Protein AF-A0A7W1R925-F1 (afdb_monomer_lite)

Foldseek 3Di:
DPDDDCVVVVVVLVVLVVVDVCSDPPDPDHDPDVVVVVVSSVVSVCCQAAADFDVVQVRDGNCCVVVVDVDRDDPVRVVPDDDPPD

Radius of gyration: 15.0 Å; chains: 1; bounding box: 39×36×34 Å

Structure (mmCIF, N/CA/C/O backbone):
data_AF-A0A7W1R925-F1
#
_entry.id   AF-A0A7W1R925-F1
#
loop_
_atom_site.group_PDB
_atom_site.id
_atom_site.type_symbol
_atom_site.label_atom_id
_atom_site.label_alt_id
_atom_site.label_comp_id
_atom_site.label_asym_id
_atom_site.label_entity_id
_atom_site.label_seq_id
_atom_site.pdbx_PDB_ins_code
_atom_site.Cartn_x
_atom_site.Cartn_y
_atom_site.Cartn_z
_atom_site.occupancy
_atom_site.B_iso_or_equiv
_atom_site.auth_seq_id
_atom_site.auth_comp_id
_atom_site.auth_asym_id
_atom_site.auth_atom_id
_atom_site.pdbx_PDB_model_num
ATOM 1 N N . MET A 1 1 ? -18.317 20.909 7.109 1.00 47.31 1 MET A N 1
ATOM 2 C CA . MET A 1 1 ? -17.456 20.838 5.905 1.00 47.31 1 MET A CA 1
ATOM 3 C C . MET A 1 1 ? -16.194 20.082 6.273 1.00 47.31 1 MET A C 1
ATOM 5 O O . MET A 1 1 ? -15.621 20.385 7.311 1.00 47.31 1 MET A O 1
ATOM 9 N N . ALA A 1 2 ? -15.790 19.082 5.487 1.00 66.31 2 ALA A N 1
ATOM 10 C CA . ALA A 1 2 ? -14.513 18.411 5.708 1.00 66.31 2 ALA A CA 1
ATOM 11 C C . ALA A 1 2 ? -13.384 19.400 5.386 1.00 66.31 2 ALA A C 1
ATOM 13 O O . ALA A 1 2 ? -13.254 19.851 4.250 1.00 66.31 2 ALA A O 1
ATOM 14 N N . GLN A 1 3 ? -12.622 19.798 6.401 1.00 72.06 3 GLN A N 1
ATOM 15 C CA . GLN A 1 3 ? -11.485 20.691 6.230 1.00 72.06 3 GLN A CA 1
ATOM 16 C C . GLN A 1 3 ? -10.393 19.925 5.474 1.00 72.06 3 GLN A C 1
ATOM 18 O O . GLN A 1 3 ? -9.928 18.884 5.941 1.00 72.06 3 GLN A O 1
ATOM 23 N N . ILE A 1 4 ? -10.013 20.402 4.288 1.00 78.00 4 ILE A N 1
ATOM 24 C CA . ILE A 1 4 ? -8.934 19.792 3.505 1.00 78.00 4 ILE A CA 1
ATOM 25 C C . ILE A 1 4 ? -7.632 20.019 4.282 1.00 78.00 4 ILE A C 1
ATOM 27 O O . ILE A 1 4 ? -7.153 21.144 4.390 1.00 78.00 4 ILE A O 1
ATOM 31 N N . SER A 1 5 ? -7.086 18.951 4.864 1.00 83.12 5 SER A N 1
ATOM 32 C CA . SER A 1 5 ? -5.822 18.968 5.601 1.00 83.12 5 SER A CA 1
ATOM 33 C C . SER A 1 5 ? -4.792 18.115 4.872 1.00 83.12 5 SER A C 1
ATOM 35 O O . SER A 1 5 ? -5.033 16.942 4.586 1.00 83.12 5 SER A O 1
ATOM 37 N N . THR A 1 6 ? -3.615 18.681 4.613 1.00 90.94 6 THR A N 1
ATOM 38 C CA . THR A 1 6 ? -2.486 17.968 3.993 1.00 90.94 6 THR A CA 1
ATOM 39 C C . THR A 1 6 ? -1.838 16.953 4.936 1.00 90.94 6 THR A C 1
ATOM 41 O O . THR A 1 6 ? -1.147 16.046 4.481 1.00 90.94 6 THR A O 1
ATOM 44 N N . SER A 1 7 ? -2.101 17.042 6.244 1.00 90.75 7 SER A N 1
ATOM 45 C CA . SER A 1 7 ? -1.494 16.180 7.268 1.00 90.75 7 SER A CA 1
ATOM 46 C C . SER A 1 7 ? -1.694 14.679 7.011 1.00 90.75 7 SER A C 1
ATOM 48 O O . SER A 1 7 ? -0.784 13.879 7.243 1.00 90.75 7 SER A O 1
ATOM 50 N N . LEU A 1 8 ? -2.859 14.284 6.487 1.00 87.12 8 LEU A N 1
ATOM 51 C CA . LEU A 1 8 ? -3.168 12.890 6.161 1.00 87.12 8 LEU A CA 1
ATOM 52 C C . LEU A 1 8 ? -2.348 12.387 4.967 1.00 87.12 8 LEU A C 1
ATOM 54 O O . LEU A 1 8 ? -1.835 11.266 5.008 1.00 87.12 8 LEU A O 1
ATOM 58 N N . LEU A 1 9 ? -2.184 13.228 3.941 1.00 89.81 9 LEU A N 1
ATOM 59 C CA . LEU A 1 9 ? -1.344 12.924 2.782 1.00 89.81 9 LEU A CA 1
ATOM 60 C C . LEU A 1 9 ? 0.127 12.839 3.185 1.00 89.81 9 LEU A C 1
ATOM 62 O O . LEU A 1 9 ? 0.797 11.880 2.822 1.00 89.81 9 LEU A O 1
ATOM 66 N N . GLU A 1 10 ? 0.618 13.753 4.021 1.00 94.19 10 GLU A N 1
ATOM 67 C CA . GLU A 1 10 ? 2.010 13.704 4.481 1.00 94.19 10 GLU A CA 1
ATOM 68 C C . GLU A 1 10 ? 2.317 12.460 5.319 1.00 94.19 10 GLU A C 1
ATOM 70 O O . GLU A 1 10 ? 3.381 11.844 5.187 1.00 94.19 10 GLU A O 1
ATOM 75 N N . ARG A 1 11 ? 1.358 12.015 6.137 1.00 91.19 11 ARG A N 1
ATOM 76 C CA . ARG A 1 11 ? 1.473 10.745 6.860 1.00 91.19 11 ARG A CA 1
ATOM 77 C C . ARG A 1 11 ? 1.541 9.549 5.906 1.00 91.19 11 ARG A C 1
ATOM 79 O O . ARG A 1 11 ? 2.317 8.613 6.140 1.00 91.19 11 ARG A O 1
ATOM 86 N N . GLN A 1 12 ? 0.741 9.565 4.842 1.00 91.06 12 GLN A N 1
ATOM 87 C CA . GLN A 1 12 ? 0.769 8.528 3.812 1.00 91.06 12 GLN A CA 1
ATOM 88 C C . GLN A 1 12 ? 2.107 8.548 3.058 1.00 91.06 12 GLN A C 1
ATOM 90 O O . GLN A 1 12 ? 2.737 7.495 2.950 1.00 91.06 12 GLN A O 1
ATOM 95 N N . ASN A 1 13 ? 2.613 9.728 2.685 1.00 93.00 13 ASN A N 1
ATOM 96 C CA . ASN A 1 13 ? 3.922 9.909 2.054 1.00 93.00 13 ASN A CA 1
ATOM 97 C C . ASN A 1 13 ? 5.054 9.346 2.925 1.00 93.00 13 ASN A C 1
ATOM 99 O O . ASN A 1 13 ? 5.935 8.642 2.433 1.00 93.00 13 ASN A O 1
ATOM 103 N N . GLY A 1 14 ? 5.029 9.622 4.234 1.00 94.69 14 GLY A N 1
ATOM 104 C CA . GLY A 1 14 ? 5.993 9.066 5.186 1.00 94.69 14 GLY A CA 1
ATOM 105 C C . GLY A 1 14 ? 5.948 7.537 5.239 1.00 94.69 14 GLY A C 1
ATOM 106 O O . GLY A 1 14 ? 6.989 6.879 5.213 1.00 94.69 14 GLY A O 1
ATOM 107 N N . THR A 1 15 ? 4.743 6.962 5.236 1.00 93.12 15 THR A N 1
ATOM 108 C CA . THR A 1 15 ? 4.559 5.505 5.211 1.00 93.12 15 THR A CA 1
ATOM 109 C C . THR A 1 15 ? 5.088 4.895 3.913 1.00 93.12 15 THR A C 1
ATOM 111 O O . THR A 1 15 ? 5.853 3.932 3.967 1.00 93.12 15 THR A O 1
ATOM 114 N N . ALA A 1 16 ? 4.744 5.479 2.762 1.00 93.62 16 ALA A N 1
ATOM 115 C CA . ALA A 1 16 ? 5.209 5.027 1.454 1.00 93.62 16 ALA A CA 1
ATOM 116 C C . ALA A 1 16 ? 6.743 5.067 1.368 1.00 93.62 16 ALA A C 1
ATOM 118 O O . ALA A 1 16 ? 7.367 4.075 0.999 1.00 93.62 16 ALA A O 1
ATOM 119 N N . ARG A 1 17 ? 7.373 6.161 1.822 1.00 93.44 17 ARG A N 1
ATOM 120 C CA . ARG A 1 17 ? 8.841 6.294 1.870 1.00 93.44 17 ARG A CA 1
ATOM 121 C C . ARG A 1 17 ? 9.515 5.263 2.776 1.00 93.44 17 ARG A C 1
ATOM 123 O O . ARG A 1 17 ? 10.599 4.795 2.454 1.00 93.44 17 ARG A O 1
ATOM 130 N N . SER A 1 18 ? 8.889 4.872 3.887 1.00 91.94 18 SER A N 1
ATOM 131 C CA . SER A 1 18 ? 9.464 3.854 4.780 1.00 91.94 18 SER A CA 1
ATOM 132 C C . SER A 1 18 ? 9.521 2.449 4.166 1.00 91.94 18 SER A C 1
ATOM 134 O O . SER A 1 18 ? 10.348 1.639 4.580 1.00 91.94 18 SER A O 1
ATOM 136 N N . ARG A 1 19 ? 8.654 2.151 3.188 1.00 90.88 19 ARG A N 1
ATOM 137 C CA . ARG A 1 19 ? 8.505 0.806 2.614 1.00 90.88 19 ARG A CA 1
ATOM 138 C C . ARG A 1 19 ? 9.013 0.705 1.176 1.00 90.88 19 ARG A C 1
ATOM 140 O O . ARG A 1 19 ? 9.532 -0.341 0.797 1.00 90.88 19 ARG A O 1
ATOM 147 N N . ASN A 1 20 ? 8.936 1.788 0.409 1.00 93.25 20 ASN A N 1
ATOM 148 C CA . ASN A 1 20 ? 9.455 1.868 -0.948 1.00 93.25 20 ASN A CA 1
ATOM 149 C C . ASN A 1 20 ? 10.732 2.718 -0.987 1.00 93.25 20 ASN A C 1
ATOM 151 O O . ASN A 1 20 ? 10.686 3.949 -0.921 1.00 93.25 20 ASN A O 1
ATOM 155 N N . ARG A 1 21 ? 11.882 2.053 -1.149 1.00 91.75 21 ARG A N 1
ATOM 156 C CA . ARG A 1 21 ? 13.179 2.739 -1.216 1.00 91.75 21 ARG A CA 1
ATOM 157 C C . ARG A 1 21 ? 13.325 3.643 -2.440 1.00 91.75 21 ARG A C 1
ATOM 159 O O . ARG A 1 21 ? 14.050 4.623 -2.333 1.00 91.75 21 ARG A O 1
ATOM 166 N N . TYR A 1 22 ? 12.593 3.405 -3.532 1.00 91.94 22 TYR A N 1
ATOM 167 C CA . TYR A 1 22 ? 12.622 4.290 -4.704 1.00 91.94 22 TYR A CA 1
ATOM 168 C C . TYR A 1 22 ? 12.121 5.709 -4.396 1.00 91.94 22 TYR A C 1
ATOM 170 O O . TYR A 1 22 ? 12.474 6.644 -5.105 1.00 91.94 22 TYR A O 1
ATOM 178 N N . LEU A 1 23 ? 11.353 5.889 -3.314 1.00 91.75 23 LEU A N 1
ATOM 179 C CA . LEU A 1 23 ? 10.837 7.192 -2.881 1.00 91.75 23 LEU A CA 1
ATOM 180 C C . LEU A 1 23 ? 11.757 7.910 -1.878 1.00 91.75 23 LEU A C 1
ATOM 182 O O . LEU A 1 23 ? 11.423 8.992 -1.389 1.00 91.75 23 LEU A O 1
ATOM 186 N N . VAL A 1 24 ? 12.899 7.313 -1.524 1.00 91.00 24 VAL A N 1
ATOM 187 C CA . VAL A 1 24 ? 13.844 7.859 -0.543 1.00 91.00 24 VAL A CA 1
ATOM 188 C C . VAL A 1 24 ? 15.057 8.455 -1.254 1.00 91.00 24 VAL A C 1
ATOM 190 O O . VAL A 1 24 ? 15.565 7.919 -2.233 1.00 91.00 24 VAL A O 1
ATOM 193 N N . ARG A 1 25 ? 15.570 9.576 -0.738 1.00 86.31 25 ARG A N 1
ATOM 194 C CA . ARG A 1 25 ? 16.788 10.212 -1.257 1.00 86.31 25 ARG A CA 1
ATOM 195 C C . ARG A 1 25 ? 18.040 9.478 -0.751 1.00 86.31 25 ARG A C 1
ATOM 197 O O . ARG A 1 25 ? 18.083 9.085 0.408 1.00 86.31 25 ARG A O 1
ATOM 204 N N . LYS A 1 26 ? 19.092 9.395 -1.579 1.00 86.19 26 LYS A N 1
ATOM 205 C CA . LYS A 1 26 ? 20.407 8.794 -1.242 1.00 86.19 26 LYS A CA 1
ATOM 206 C C . LYS A 1 26 ? 20.336 7.297 -0.888 1.00 86.19 26 LYS A C 1
ATOM 208 O O . LYS A 1 26 ? 20.853 6.868 0.138 1.00 86.19 26 LYS A O 1
ATOM 213 N N . THR A 1 27 ? 19.711 6.495 -1.743 1.00 85.44 27 THR A N 1
ATOM 214 C CA . THR A 1 27 ? 19.711 5.030 -1.622 1.00 85.44 27 THR A CA 1
ATOM 215 C C . THR A 1 27 ? 20.375 4.379 -2.836 1.00 85.44 27 THR A C 1
ATOM 217 O O . THR A 1 27 ? 20.347 4.936 -3.931 1.00 85.44 27 THR A O 1
ATOM 220 N N . TYR A 1 28 ? 20.949 3.188 -2.651 1.00 89.06 28 TYR A N 1
ATOM 221 C CA . TYR A 1 28 ? 21.430 2.349 -3.756 1.00 89.06 28 TYR A CA 1
ATOM 222 C C . TYR A 1 28 ? 20.291 1.666 -4.528 1.00 89.06 28 TYR A C 1
ATOM 224 O O . TYR A 1 28 ? 20.511 1.155 -5.622 1.00 89.06 28 TYR A O 1
ATOM 232 N N . ALA A 1 29 ? 19.074 1.655 -3.978 1.00 88.06 29 ALA A N 1
ATOM 233 C CA . ALA A 1 29 ? 17.893 1.136 -4.650 1.00 88.06 29 ALA A CA 1
ATOM 234 C C . ALA A 1 29 ? 17.181 2.280 -5.382 1.00 88.06 29 ALA A C 1
ATOM 236 O O . ALA A 1 29 ? 16.392 2.996 -4.776 1.00 88.06 29 ALA A O 1
ATOM 237 N N . PHE A 1 30 ? 17.460 2.452 -6.674 1.00 86.69 30 PHE A N 1
ATOM 238 C CA . PHE A 1 30 ? 16.805 3.446 -7.527 1.00 86.69 30 PHE A CA 1
ATOM 239 C C . PHE A 1 30 ? 16.189 2.786 -8.762 1.00 86.69 30 PHE A C 1
ATOM 241 O O . PHE A 1 30 ? 16.704 1.791 -9.278 1.00 86.69 30 PHE A O 1
ATOM 248 N N . ALA A 1 31 ? 15.089 3.356 -9.243 1.00 89.81 31 ALA A N 1
ATOM 249 C CA . ALA A 1 31 ? 14.491 2.953 -10.504 1.00 89.81 31 ALA A CA 1
ATOM 250 C C . ALA A 1 31 ? 15.262 3.600 -11.666 1.00 89.81 31 ALA A C 1
ATOM 252 O O . ALA A 1 31 ? 15.520 4.802 -11.658 1.00 89.81 31 ALA A O 1
ATOM 253 N N . LYS A 1 32 ? 15.647 2.803 -12.672 1.00 90.81 32 LYS A N 1
ATOM 254 C CA . LYS A 1 32 ? 16.321 3.308 -13.888 1.00 90.81 32 LYS A CA 1
ATOM 255 C C . LYS A 1 32 ? 15.361 3.990 -14.864 1.00 90.81 32 LYS A C 1
ATOM 257 O O . LYS A 1 32 ? 15.804 4.753 -15.715 1.00 90.81 32 LYS A O 1
ATOM 262 N N . LYS A 1 33 ? 14.074 3.666 -14.762 1.00 94.38 33 LYS A N 1
ATOM 263 C CA . LYS A 1 33 ? 12.992 4.259 -15.542 1.00 94.38 33 LYS A CA 1
ATOM 264 C C . LYS A 1 33 ? 11.811 4.563 -14.624 1.00 94.38 33 LYS A C 1
ATOM 266 O O . LYS A 1 33 ? 11.697 3.945 -13.563 1.00 94.38 33 LYS A O 1
ATOM 271 N N . VAL A 1 34 ? 10.966 5.507 -15.025 1.00 93.00 34 VAL A N 1
ATOM 272 C CA . VAL A 1 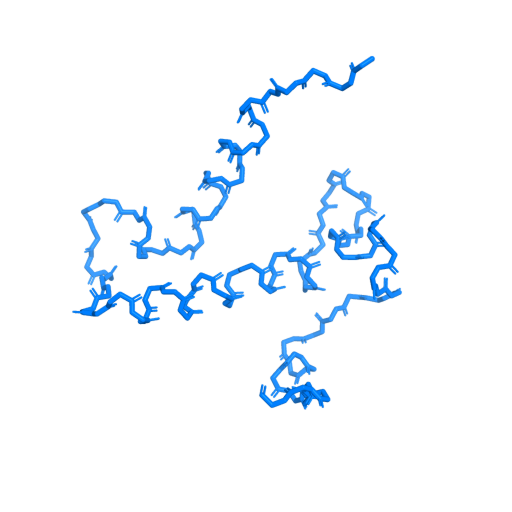34 ? 9.819 5.962 -14.222 1.00 93.00 34 VAL A CA 1
ATOM 273 C C . VAL A 1 34 ? 8.787 4.845 -14.062 1.00 93.00 34 VAL A C 1
ATOM 275 O O . VAL A 1 34 ? 8.262 4.666 -12.971 1.00 93.00 34 VAL A O 1
ATOM 278 N N . GLU A 1 35 ? 8.602 4.012 -15.084 1.00 96.19 35 GLU A N 1
ATOM 279 C CA . GLU A 1 35 ? 7.630 2.916 -15.084 1.00 96.19 35 GLU A CA 1
ATOM 280 C C . G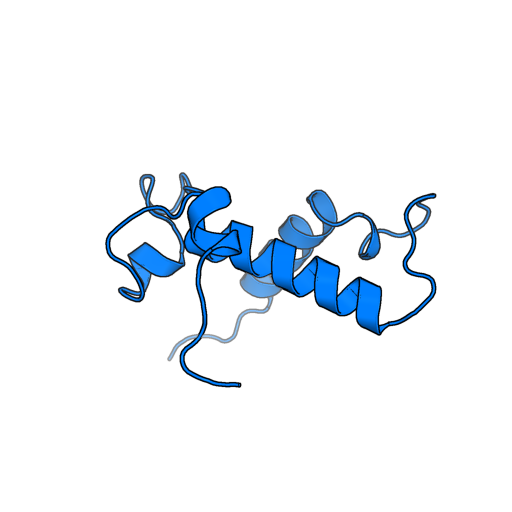LU A 1 35 ? 7.905 1.924 -13.946 1.00 96.19 35 GLU A C 1
ATOM 282 O O . GLU A 1 35 ? 7.001 1.555 -13.209 1.00 96.19 35 GLU A O 1
ATOM 287 N N . TYR A 1 36 ? 9.174 1.582 -13.692 1.00 94.06 36 TYR A N 1
ATOM 288 C CA . TYR A 1 36 ? 9.532 0.694 -12.577 1.00 94.06 36 TYR A CA 1
ATOM 289 C C . TYR A 1 36 ? 9.287 1.324 -11.201 1.00 94.06 36 TYR A C 1
ATOM 291 O O . TYR A 1 36 ? 9.038 0.619 -10.220 1.00 94.06 36 TYR A O 1
ATOM 299 N N . MET A 1 37 ? 9.379 2.653 -11.102 1.00 93.81 37 MET A N 1
ATOM 300 C CA . MET A 1 37 ? 9.005 3.360 -9.880 1.00 93.81 37 MET A CA 1
ATOM 301 C C . MET A 1 37 ? 7.490 3.299 -9.672 1.00 93.81 37 MET A C 1
ATOM 303 O O . MET A 1 37 ? 7.049 3.048 -8.545 1.00 93.81 37 MET A O 1
ATOM 307 N N . ASP A 1 38 ? 6.717 3.488 -10.740 1.00 94.94 38 ASP A N 1
ATOM 308 C CA . ASP A 1 38 ? 5.258 3.423 -10.721 1.00 94.94 38 ASP A CA 1
ATOM 309 C C . ASP A 1 38 ? 4.760 2.014 -10.386 1.00 94.94 38 ASP A C 1
ATOM 311 O O . ASP A 1 38 ? 3.929 1.870 -9.485 1.00 94.94 38 ASP A O 1
ATOM 315 N N . ASP A 1 39 ? 5.346 0.977 -10.988 1.00 94.44 39 ASP A N 1
ATOM 316 C CA . ASP A 1 39 ? 5.073 -0.431 -10.683 1.00 94.44 39 ASP A CA 1
ATOM 317 C C . ASP A 1 39 ? 5.299 -0.725 -9.195 1.00 94.44 39 ASP A C 1
ATOM 319 O O . ASP A 1 39 ? 4.433 -1.262 -8.496 1.00 94.44 39 ASP A O 1
ATOM 323 N N . GLN A 1 40 ? 6.445 -0.300 -8.654 1.00 94.56 40 GLN A N 1
ATOM 324 C CA . GLN A 1 40 ? 6.753 -0.489 -7.238 1.00 94.56 40 GLN A CA 1
ATOM 325 C C . GLN A 1 40 ? 5.779 0.280 -6.331 1.00 94.56 40 GLN A C 1
ATOM 327 O O . GLN A 1 40 ? 5.421 -0.208 -5.253 1.00 94.56 40 GLN A O 1
ATOM 332 N N . CYS A 1 41 ? 5.322 1.464 -6.751 1.00 95.12 41 CYS A N 1
ATOM 333 C CA . CYS A 1 41 ? 4.289 2.218 -6.046 1.00 95.12 41 CYS A CA 1
ATOM 334 C C . CYS A 1 41 ? 2.922 1.525 -6.107 1.00 95.12 41 CYS A C 1
ATOM 336 O O . CYS A 1 41 ? 2.191 1.557 -5.116 1.00 95.12 41 CYS A O 1
ATOM 338 N N . ALA A 1 42 ? 2.567 0.892 -7.225 1.00 94.44 42 ALA A N 1
ATOM 339 C CA . ALA A 1 42 ? 1.336 0.118 -7.359 1.00 94.44 42 ALA A CA 1
ATOM 340 C C . ALA A 1 42 ? 1.338 -1.088 -6.409 1.00 94.44 42 ALA A C 1
ATOM 342 O O . ALA A 1 42 ? 0.370 -1.299 -5.672 1.00 94.44 42 ALA A O 1
ATOM 343 N N . VAL A 1 43 ? 2.459 -1.811 -6.330 1.00 94.31 43 VAL A N 1
ATOM 344 C CA . VAL A 1 43 ? 2.651 -2.904 -5.363 1.00 94.31 43 VAL A CA 1
ATOM 345 C C . VAL A 1 43 ? 2.526 -2.389 -3.926 1.00 94.31 43 VAL A C 1
ATOM 347 O O . VAL A 1 43 ? 1.789 -2.958 -3.119 1.00 94.31 43 VAL A O 1
ATOM 350 N N . ASP A 1 44 ? 3.190 -1.276 -3.601 1.00 94.69 44 ASP A N 1
ATOM 351 C CA . ASP A 1 44 ? 3.143 -0.669 -2.268 1.00 94.69 44 ASP A CA 1
ATOM 352 C C . ASP A 1 44 ? 1.701 -0.305 -1.860 1.00 94.69 44 ASP A C 1
ATOM 354 O O 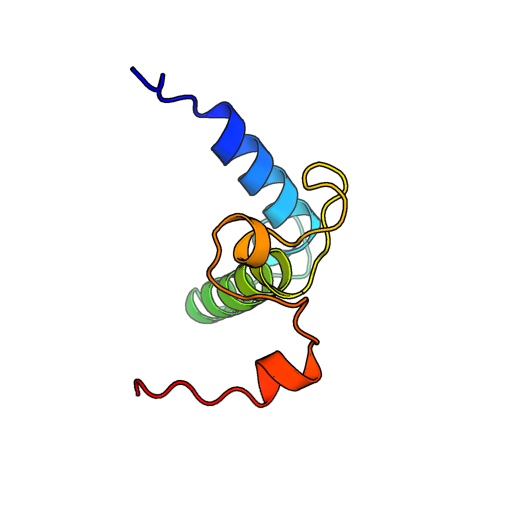. ASP A 1 44 ? 1.217 -0.716 -0.796 1.00 94.69 44 ASP A O 1
ATOM 358 N N . LYS A 1 45 ? 0.972 0.395 -2.737 1.00 94.81 45 LYS A N 1
ATOM 359 C CA . LYS A 1 45 ? -0.437 0.771 -2.529 1.00 94.81 45 LYS A CA 1
ATOM 360 C C . LYS A 1 45 ? -1.325 -0.458 -2.336 1.00 94.81 45 LYS A C 1
ATOM 362 O O . LYS A 1 45 ? -2.124 -0.485 -1.401 1.00 94.81 45 LYS A O 1
ATOM 367 N N . THR A 1 46 ? -1.145 -1.490 -3.157 1.00 96.00 46 THR A N 1
ATOM 368 C CA . THR A 1 46 ? -1.930 -2.731 -3.082 1.00 96.00 46 THR A CA 1
ATOM 369 C C . THR A 1 46 ? -1.729 -3.423 -1.737 1.00 96.00 46 THR A C 1
ATOM 371 O O . THR A 1 46 ? -2.691 -3.678 -1.014 1.00 96.00 46 THR A O 1
ATOM 374 N N . ILE A 1 47 ? -0.476 -3.614 -1.314 1.00 96.00 47 ILE A N 1
ATOM 375 C CA . ILE A 1 47 ? -0.168 -4.245 -0.024 1.00 96.00 47 ILE A CA 1
ATOM 376 C C . ILE A 1 47 ? -0.678 -3.391 1.149 1.00 96.00 47 ILE A C 1
ATOM 378 O O . ILE A 1 47 ? -1.143 -3.936 2.150 1.00 96.00 47 ILE A O 1
ATOM 382 N N . TYR A 1 48 ? -0.591 -2.055 1.066 1.00 95.81 48 TYR A N 1
ATOM 383 C CA . TYR A 1 48 ? -1.110 -1.156 2.110 1.00 95.81 48 TYR A CA 1
ATOM 384 C C . TYR A 1 48 ? -2.618 -1.303 2.313 1.00 95.81 48 TYR A C 1
ATOM 386 O O . TYR A 1 48 ? -3.069 -1.364 3.459 1.00 95.81 48 TYR A O 1
ATOM 394 N N . ASN A 1 49 ? -3.360 -1.326 1.202 1.00 96.69 49 ASN A N 1
ATOM 395 C CA . ASN A 1 49 ? -4.816 -1.269 1.188 1.00 96.69 49 ASN A CA 1
ATOM 396 C C . ASN A 1 49 ? -5.468 -2.634 1.422 1.00 96.69 49 ASN A C 1
ATOM 398 O O . ASN A 1 49 ? -6.472 -2.689 2.125 1.00 96.69 49 ASN A O 1
ATOM 402 N N . PHE A 1 50 ? -4.910 -3.714 0.870 1.00 97.44 50 PHE A N 1
ATOM 403 C CA . PHE A 1 50 ? -5.574 -5.023 0.837 1.00 97.44 50 PHE A CA 1
ATOM 404 C C . PHE A 1 50 ? -4.956 -6.059 1.781 1.00 97.44 50 PHE A C 1
ATOM 406 O O . PHE A 1 50 ? -5.691 -6.842 2.376 1.00 97.44 50 PHE A O 1
ATOM 413 N N . CYS A 1 51 ? -3.631 -6.050 1.973 1.00 97.38 51 CYS A N 1
ATOM 414 C CA . CYS A 1 51 ? -2.943 -7.108 2.728 1.00 97.38 51 CYS A CA 1
ATOM 415 C C . CYS A 1 51 ? -2.581 -6.722 4.167 1.00 97.38 51 CYS A C 1
ATOM 417 O O . CYS A 1 51 ? -2.502 -7.571 5.055 1.00 97.38 51 CYS A O 1
ATOM 419 N N . ARG A 1 52 ? -2.291 -5.442 4.426 1.00 95.38 52 ARG A N 1
ATOM 420 C CA . ARG A 1 52 ? -1.772 -5.004 5.726 1.00 95.38 52 ARG A CA 1
ATOM 421 C C . ARG A 1 52 ? -2.900 -4.580 6.660 1.00 95.38 52 ARG A C 1
ATOM 423 O O . ARG A 1 52 ? -3.598 -3.609 6.392 1.00 95.38 52 ARG A O 1
ATOM 430 N N . LYS A 1 53 ? -3.010 -5.251 7.808 1.00 96.69 53 LYS A N 1
ATOM 431 C CA . LYS A 1 53 ? -3.875 -4.833 8.922 1.00 96.69 53 LYS A CA 1
ATOM 432 C C . LYS A 1 53 ? -3.315 -3.588 9.610 1.00 96.69 53 LYS A C 1
ATOM 434 O O . LYS A 1 53 ? -2.106 -3.500 9.847 1.00 96.69 53 LYS A O 1
ATOM 439 N N . HIS A 1 54 ? -4.184 -2.651 9.987 1.00 94.44 54 HIS A N 1
ATOM 440 C CA . HIS A 1 54 ? -3.783 -1.420 10.677 1.00 94.44 54 HIS A CA 1
ATOM 441 C C . HIS A 1 54 ? -4.373 -1.362 12.079 1.00 94.44 54 HIS A C 1
ATOM 443 O O . HIS A 1 54 ? -5.579 -1.484 12.275 1.00 94.44 54 HIS A O 1
ATOM 449 N N . ARG A 1 55 ? -3.525 -1.078 13.073 1.00 93.75 55 ARG A N 1
ATOM 450 C CA . ARG A 1 55 ? -3.963 -0.910 14.469 1.00 93.75 55 ARG A CA 1
ATOM 451 C C . ARG A 1 55 ? -4.993 0.214 14.621 1.00 93.75 55 ARG A C 1
ATOM 453 O O . ARG A 1 55 ? -5.956 0.060 15.362 1.00 93.75 55 ARG A O 1
ATOM 460 N N . GLY A 1 56 ? -4.817 1.315 13.885 1.00 91.69 56 GLY A N 1
ATOM 461 C CA . GLY A 1 56 ? -5.764 2.438 13.871 1.00 91.69 56 GLY A CA 1
ATOM 462 C C . GLY A 1 56 ? -7.137 2.092 13.283 1.00 91.69 56 GLY A C 1
ATOM 463 O O . GLY A 1 56 ? -8.093 2.816 13.527 1.00 91.69 56 GLY A O 1
ATOM 464 N N . LEU A 1 57 ? -7.241 0.972 12.562 1.00 95.19 57 LEU A N 1
ATOM 465 C CA . LEU A 1 57 ? -8.480 0.431 12.003 1.00 95.19 57 LEU A CA 1
ATOM 466 C C . LEU A 1 57 ? -8.935 -0.826 12.761 1.00 95.19 57 LEU A C 1
ATOM 468 O O . LEU A 1 57 ? -9.589 -1.689 12.194 1.00 95.19 57 LEU A O 1
ATOM 472 N N . LYS A 1 58 ? -8.540 -0.978 14.034 1.00 95.31 58 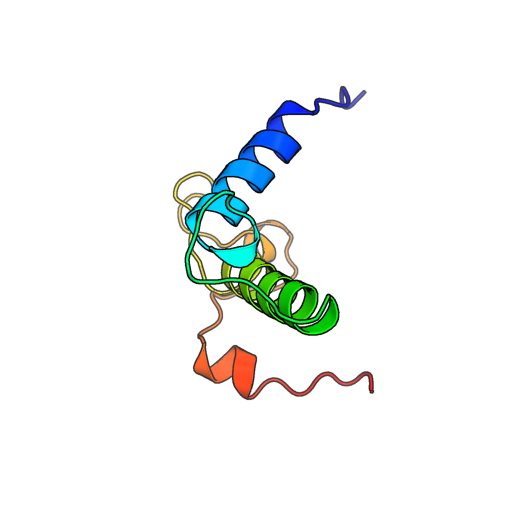LYS A N 1
ATOM 473 C CA . LYS A 1 58 ? -8.896 -2.131 14.884 1.00 95.31 58 LYS A CA 1
ATOM 474 C C . LYS A 1 58 ? -8.553 -3.498 14.263 1.00 95.31 58 LYS A C 1
ATOM 476 O O . LYS A 1 58 ? -9.209 -4.492 14.544 1.00 95.31 58 LYS A O 1
ATOM 481 N N . GLY A 1 59 ? -7.493 -3.560 13.454 1.00 94.56 59 GLY A N 1
ATOM 482 C CA . GLY A 1 59 ? -7.055 -4.796 12.801 1.00 94.56 59 GLY A CA 1
ATOM 483 C C . GLY A 1 59 ? -7.668 -5.045 11.421 1.00 94.56 59 GLY A C 1
ATOM 484 O O . GLY A 1 59 ? -7.326 -6.053 10.807 1.00 94.56 59 GLY A O 1
ATOM 485 N N . GLU A 1 60 ? -8.494 -4.132 10.907 1.00 97.50 60 GLU A N 1
ATOM 486 C CA . GLU A 1 60 ? -8.960 -4.130 9.516 1.00 97.50 60 GLU A CA 1
ATOM 487 C C . GLU A 1 60 ? -7.900 -3.541 8.567 1.00 97.50 60 GLU A C 1
ATOM 489 O O . GLU A 1 60 ? -6.952 -2.853 8.979 1.00 97.50 60 GLU A O 1
ATOM 494 N N . THR A 1 61 ? -8.056 -3.814 7.273 1.00 97.88 61 THR A N 1
ATOM 495 C CA . THR A 1 61 ? -7.304 -3.143 6.204 1.00 97.88 61 THR A CA 1
ATOM 496 C C . THR A 1 61 ? -8.059 -1.895 5.729 1.00 97.88 61 THR A C 1
ATOM 498 O O . THR A 1 61 ? -9.264 -1.778 5.967 1.00 97.88 61 THR A O 1
ATOM 501 N N . PRO A 1 62 ? -7.403 -0.935 5.051 1.00 96.94 62 PRO A N 1
ATOM 502 C CA . PRO A 1 62 ? -8.089 0.229 4.504 1.00 96.94 62 PRO A CA 1
ATOM 503 C C . PRO A 1 62 ? -9.186 -0.153 3.503 1.00 96.94 62 PRO A C 1
ATOM 505 O O . PRO A 1 62 ? -10.252 0.453 3.528 1.00 96.94 62 PRO A O 1
ATOM 508 N N . ALA A 1 63 ? -8.960 -1.179 2.674 1.00 97.62 63 ALA A N 1
ATOM 509 C CA . ALA A 1 63 ? -9.964 -1.672 1.734 1.00 97.62 63 ALA A CA 1
ATOM 510 C C . ALA A 1 63 ? -11.171 -2.293 2.456 1.00 97.62 63 ALA A C 1
ATOM 512 O O . ALA A 1 63 ? -12.305 -2.043 2.052 1.00 97.62 63 ALA A O 1
ATOM 513 N N . MET A 1 64 ? -10.947 -3.022 3.559 1.00 98.06 64 MET A N 1
ATOM 514 C CA . MET A 1 64 ? -12.040 -3.520 4.403 1.00 98.06 64 MET A CA 1
ATOM 515 C C . MET A 1 64 ? -12.834 -2.384 5.034 1.00 98.06 64 MET A C 1
ATOM 517 O O . MET A 1 64 ? -14.060 -2.372 4.984 1.00 98.06 64 MET A O 1
ATOM 521 N N . ARG A 1 65 ? -12.140 -1.380 5.578 1.00 97.25 65 ARG A N 1
ATOM 522 C CA . ARG A 1 65 ? -12.794 -0.246 6.236 1.00 97.25 65 ARG A CA 1
ATOM 523 C C . ARG A 1 65 ? -13.683 0.558 5.283 1.00 97.25 65 ARG A C 1
ATOM 525 O O . ARG A 1 65 ? -14.654 1.162 5.728 1.00 97.25 65 ARG A O 1
ATOM 532 N N . GLN A 1 66 ? -13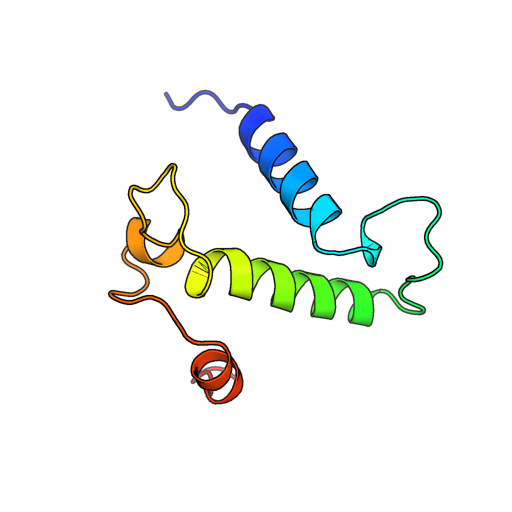.334 0.570 3.999 1.00 96.69 66 GLN A N 1
ATOM 533 C CA . GLN A 1 66 ? -14.106 1.206 2.930 1.00 96.69 66 GLN A CA 1
ATOM 534 C C . GLN A 1 66 ? -15.165 0.285 2.302 1.00 96.69 66 GLN A C 1
ATOM 536 O O . GLN A 1 66 ? -15.875 0.719 1.402 1.00 96.69 66 GLN A O 1
ATOM 541 N N . GLY A 1 67 ? -15.279 -0.973 2.741 1.00 97.25 67 GLY A N 1
ATOM 542 C CA . GLY A 1 67 ? -16.242 -1.934 2.196 1.00 97.25 67 GLY A CA 1
ATOM 543 C C . GLY A 1 67 ? -15.916 -2.435 0.784 1.00 97.25 67 GLY A C 1
ATOM 544 O O . GLY A 1 67 ? -16.796 -2.955 0.111 1.00 97.25 67 GLY A O 1
ATOM 545 N N . ILE A 1 68 ? -14.668 -2.283 0.324 1.00 96.50 68 ILE A N 1
ATOM 546 C CA . ILE A 1 68 ? -14.212 -2.777 -0.990 1.00 96.50 68 ILE A CA 1
ATOM 547 C C . ILE A 1 68 ? -13.998 -4.300 -0.952 1.00 96.50 68 ILE A C 1
ATOM 549 O O . ILE A 1 68 ? -14.137 -4.980 -1.963 1.00 96.50 68 ILE A O 1
ATOM 553 N N . THR A 1 69 ? -13.644 -4.834 0.217 1.00 96.50 69 THR A N 1
ATOM 554 C CA . THR A 1 69 ? -13.427 -6.263 0.473 1.00 96.50 69 THR A CA 1
ATOM 555 C C . THR A 1 69 ? -13.884 -6.601 1.890 1.00 96.50 69 THR A C 1
ATOM 557 O O . THR A 1 69 ? -13.909 -5.730 2.755 1.00 96.50 69 THR A O 1
ATOM 560 N N . ASP A 1 70 ? -14.215 -7.857 2.151 1.00 96.94 70 ASP A N 1
ATOM 561 C CA . ASP A 1 70 ? -14.665 -8.365 3.454 1.00 96.94 70 ASP A CA 1
ATOM 562 C C . ASP A 1 70 ? -13.567 -9.104 4.239 1.00 96.94 70 ASP A C 1
ATOM 564 O O . ASP A 1 70 ? -13.733 -9.419 5.417 1.00 96.94 70 ASP A O 1
ATOM 568 N N . HIS A 1 71 ? -12.413 -9.336 3.615 1.00 96.56 71 HIS A N 1
ATOM 569 C CA . HIS A 1 71 ? -11.296 -10.064 4.205 1.00 96.56 71 HIS A CA 1
ATOM 570 C C . HIS A 1 71 ? -9.942 -9.401 3.915 1.00 96.56 71 HIS A C 1
ATOM 572 O O . HIS A 1 71 ? -9.804 -8.494 3.087 1.00 96.56 71 HIS A O 1
ATOM 578 N N . VAL A 1 72 ? -8.918 -9.873 4.632 1.00 97.81 72 VAL A N 1
ATOM 579 C CA . VAL A 1 72 ? -7.523 -9.484 4.408 1.00 97.81 72 VAL A CA 1
ATOM 580 C C . VAL A 1 72 ? -6.932 -10.348 3.312 1.00 97.81 72 VAL A C 1
ATOM 582 O O . VAL A 1 72 ? -6.832 -11.562 3.480 1.00 97.81 72 VAL A O 1
ATOM 585 N N . TRP A 1 73 ? -6.475 -9.708 2.245 1.00 97.62 73 TRP A N 1
ATOM 586 C CA . TRP A 1 73 ? -5.917 -10.400 1.094 1.00 97.62 73 TRP A CA 1
ATOM 587 C C . TRP A 1 73 ? -4.543 -10.963 1.413 1.00 97.62 73 TRP A C 1
ATOM 589 O O . TRP A 1 73 ? -3.688 -10.276 1.992 1.00 97.62 73 TRP A O 1
ATOM 599 N N . ARG A 1 74 ? -4.286 -12.192 0.972 1.00 97.12 74 ARG A N 1
ATOM 600 C CA . ARG A 1 74 ? -2.930 -12.749 1.004 1.00 97.12 74 ARG A CA 1
ATOM 601 C C . ARG A 1 74 ? -2.146 -12.325 -0.238 1.00 97.12 74 ARG A C 1
ATOM 603 O O . ARG A 1 74 ? -2.716 -12.026 -1.279 1.00 97.12 74 ARG A O 1
ATOM 610 N N . ILE A 1 75 ? -0.814 -12.316 -0.153 1.00 95.25 75 ILE A N 1
ATOM 611 C CA . ILE A 1 75 ? 0.026 -11.939 -1.305 1.00 95.25 75 ILE A CA 1
ATOM 612 C C . ILE A 1 75 ? -0.187 -12.909 -2.478 1.00 95.25 75 ILE A C 1
ATOM 614 O O . ILE A 1 75 ? -0.256 -12.476 -3.623 1.00 95.25 75 ILE A O 1
ATOM 618 N N . ASP A 1 76 ? -0.337 -14.208 -2.206 1.00 96.38 76 ASP A N 1
ATOM 619 C CA . ASP A 1 76 ? -0.617 -15.213 -3.237 1.00 96.38 76 ASP A CA 1
ATOM 620 C C . ASP A 1 76 ? -1.958 -14.985 -3.939 1.00 96.38 76 ASP A C 1
ATOM 622 O O . ASP A 1 76 ? -2.061 -15.200 -5.144 1.00 96.38 76 ASP A O 1
ATOM 626 N N . GLU A 1 77 ? -2.958 -14.505 -3.207 1.00 96.12 77 GLU A N 1
ATOM 627 C CA . GLU A 1 77 ? -4.261 -14.143 -3.754 1.00 96.12 77 GLU A CA 1
ATOM 628 C C . GLU A 1 77 ? -4.161 -12.918 -4.665 1.00 96.12 77 GLU A C 1
ATOM 630 O O . GLU A 1 77 ? -4.625 -12.968 -5.800 1.00 96.12 77 GLU A O 1
ATOM 635 N N . VAL A 1 78 ? -3.465 -11.864 -4.222 1.00 94.62 78 VAL A N 1
ATOM 636 C CA . VAL A 1 78 ? -3.221 -10.660 -5.035 1.00 94.62 78 VAL A CA 1
ATOM 637 C C . VAL A 1 78 ? -2.529 -11.008 -6.353 1.00 94.62 78 VAL A C 1
ATOM 639 O O . VAL A 1 78 ? -2.927 -10.514 -7.400 1.00 94.62 78 VAL A O 1
ATOM 642 N N . LEU A 1 79 ? -1.515 -11.877 -6.325 1.00 93.19 79 LEU A N 1
ATOM 643 C CA . LEU A 1 79 ? -0.774 -12.268 -7.530 1.00 93.19 79 LEU A CA 1
ATOM 644 C C . LEU A 1 79 ? -1.582 -13.160 -8.481 1.00 93.19 79 LEU A C 1
ATOM 646 O O . LEU A 1 79 ? -1.304 -13.196 -9.678 1.00 93.19 79 LEU A O 1
ATOM 650 N N . ARG A 1 80 ? -2.553 -13.913 -7.957 1.00 94.69 80 ARG A N 1
ATOM 651 C CA . ARG A 1 80 ? -3.441 -14.773 -8.754 1.00 94.69 80 ARG A CA 1
ATOM 652 C C . ARG A 1 80 ? -4.683 -14.043 -9.242 1.00 94.69 80 ARG A C 1
ATOM 654 O O . ARG A 1 80 ? -5.355 -14.548 -10.142 1.00 94.69 80 ARG A O 1
ATOM 661 N N . TYR A 1 81 ? -4.990 -12.890 -8.657 1.00 91.56 81 TYR A N 1
ATOM 662 C CA . TYR A 1 81 ? -6.137 -12.092 -9.033 1.00 91.56 81 TYR A CA 1
ATOM 663 C C . TYR A 1 81 ? -6.006 -11.639 -10.484 1.00 91.56 81 TYR A C 1
ATOM 665 O O . TYR A 1 81 ? -5.089 -10.907 -10.853 1.00 91.56 81 TYR A O 1
ATOM 673 N N . ARG A 1 82 ? -6.939 -12.093 -11.317 1.00 88.00 82 ARG A N 1
ATOM 674 C CA . ARG A 1 82 ? -7.083 -11.614 -12.687 1.00 88.00 82 ARG A CA 1
ATOM 675 C C . ARG A 1 82 ? -8.172 -10.559 -12.690 1.00 88.00 82 ARG A C 1
ATOM 677 O O . ARG A 1 82 ? -9.330 -10.876 -12.421 1.00 88.00 82 ARG A O 1
ATOM 684 N N . SER A 1 83 ? -7.799 -9.315 -12.974 1.00 79.94 83 SER A N 1
ATOM 685 C CA . SER A 1 83 ? -8.778 -8.260 -13.198 1.00 79.94 83 SER A CA 1
ATOM 686 C C . SER A 1 83 ? -9.650 -8.624 -14.398 1.00 79.94 83 SER A C 1
ATOM 688 O O . SER A 1 83 ? -9.170 -9.141 -15.404 1.00 79.94 83 SER A O 1
ATOM 690 N N . ALA A 1 84 ? -10.948 -8.341 -14.295 1.00 74.44 84 ALA A N 1
ATOM 691 C CA . ALA A 1 84 ? -11.872 -8.479 -15.420 1.00 74.44 84 ALA A CA 1
ATOM 692 C C . ALA A 1 84 ? -11.653 -7.398 -16.499 1.00 74.44 84 ALA A C 1
ATOM 694 O O . ALA A 1 84 ? -12.207 -7.495 -17.590 1.00 74.44 84 ALA A O 1
ATOM 695 N N . VAL A 1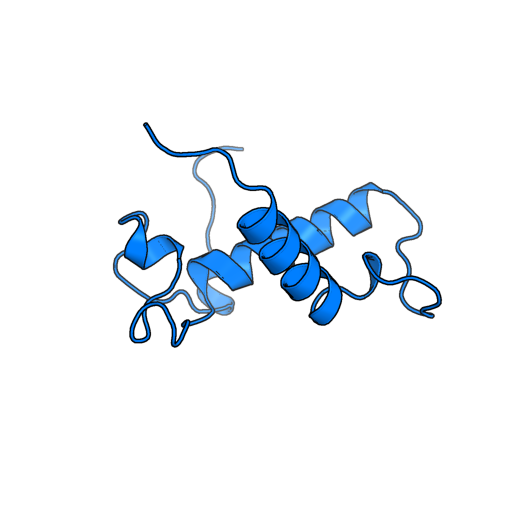 85 ? -10.860 -6.368 -16.186 1.00 64.75 85 VAL A N 1
ATOM 696 C CA . VAL A 1 85 ? -10.510 -5.271 -17.092 1.00 64.75 85 VAL A CA 1
ATOM 697 C C . VAL A 1 85 ? -9.094 -5.519 -17.640 1.00 64.75 85 VAL A C 1
ATOM 699 O O . VAL A 1 85 ? -8.211 -5.797 -16.814 1.00 64.75 85 VAL A O 1
ATOM 702 N N . PRO A 1 86 ? -8.901 -5.477 -18.977 1.00 56.06 86 PRO A N 1
ATOM 703 C CA . PRO A 1 86 ? -7.593 -5.608 -19.616 1.00 56.06 86 PRO A CA 1
ATOM 704 C C . PRO A 1 86 ? -6.661 -4.426 -19.337 1.00 56.06 86 PRO A C 1
ATOM 706 O O . PRO A 1 86 ? -7.168 -3.300 -19.123 1.00 56.06 86 PRO A O 1
#

pLDDT: mean 91.2, std 8.87, range [47.31, 98.06]

Sequence (86 aa):
MAQISTSLLERQNGTARSRNRYLVRKTYAFAKKVEYMDDQCAVDKTIYNFCRKHRGLKGETPAMRQGITDHVWRIDEVLRYRSAVP

Secondary structure (DSSP, 8-state):
-----THHHHHHHHHHHHH-GGGSSS-S---SSHHHHHHHHHHHHHIIIII---GGGTT--HHHHTTS-SSPPPHHHHHH---S--